Protein AF-A0A961QSZ4-F1 (afdb_monomer_lite)

Structure (mmCIF, N/CA/C/O backbone):
data_AF-A0A961QSZ4-F1
#
_entry.id   AF-A0A961QSZ4-F1
#
loop_
_atom_site.group_PDB
_atom_site.id
_atom_site.type_symbol
_atom_site.label_atom_id
_atom_site.label_alt_id
_atom_site.label_comp_id
_atom_site.label_asym_id
_atom_site.label_entity_id
_atom_site.label_seq_id
_atom_site.pdbx_PDB_ins_code
_atom_site.Cartn_x
_atom_site.Cartn_y
_atom_site.Cartn_z
_atom_site.occupancy
_atom_site.B_iso_or_equiv
_atom_site.auth_seq_id
_atom_site.auth_comp_id
_atom_site.auth_asym_id
_atom_site.auth_atom_id
_atom_site.pdbx_PDB_model_num
ATOM 1 N N . ASP A 1 1 ? -16.003 4.966 -1.007 1.00 54.19 1 ASP A N 1
ATOM 2 C CA . ASP A 1 1 ? -16.294 3.754 -1.781 1.00 54.19 1 ASP A CA 1
ATOM 3 C C . ASP A 1 1 ? -15.133 3.528 -2.744 1.00 54.19 1 ASP A C 1
ATOM 5 O O . ASP A 1 1 ? -14.784 4.456 -3.464 1.00 54.19 1 ASP A O 1
ATOM 9 N N . LEU A 1 2 ? -14.468 2.374 -2.652 1.00 67.62 2 LEU A N 1
ATOM 10 C CA . LEU A 1 2 ? -13.374 1.962 -3.544 1.00 67.62 2 LEU A CA 1
ATOM 11 C C . LEU A 1 2 ? -13.767 0.727 -4.368 1.00 67.62 2 LEU A C 1
ATOM 13 O O . LEU A 1 2 ? -12.925 0.182 -5.075 1.00 67.62 2 LEU A O 1
ATOM 17 N N . GLU A 1 3 ? -15.023 0.274 -4.305 1.00 67.81 3 GLU A N 1
ATOM 18 C CA . GLU A 1 3 ? -15.480 -0.916 -5.034 1.00 67.81 3 GLU A CA 1
ATOM 19 C C . GLU A 1 3 ? -15.320 -0.742 -6.554 1.00 67.81 3 GLU A C 1
ATOM 21 O O . GLU A 1 3 ? -15.026 -1.703 -7.263 1.00 67.81 3 GLU A O 1
ATOM 26 N N . ALA A 1 4 ? -15.395 0.501 -7.045 1.00 70.88 4 ALA A N 1
ATOM 27 C CA . ALA A 1 4 ? -15.147 0.866 -8.440 1.00 70.88 4 ALA A CA 1
ATOM 28 C C . ALA A 1 4 ? -13.695 1.303 -8.746 1.00 70.88 4 ALA A C 1
ATOM 30 O O . ALA A 1 4 ? -13.412 1.710 -9.868 1.00 70.88 4 ALA A O 1
ATOM 31 N N . ALA A 1 5 ? -12.768 1.250 -7.780 1.00 73.12 5 ALA A N 1
ATOM 32 C CA . ALA A 1 5 ? -11.400 1.769 -7.939 1.00 73.12 5 ALA A CA 1
ATOM 33 C C . ALA A 1 5 ? -10.442 0.822 -8.695 1.00 73.12 5 ALA A C 1
ATOM 35 O O . ALA A 1 5 ? -9.274 1.150 -8.906 1.00 73.12 5 ALA A O 1
ATOM 36 N N . GLY A 1 6 ? -10.910 -0.364 -9.093 1.00 80.94 6 GLY A N 1
ATOM 37 C CA . GLY A 1 6 ? -10.168 -1.255 -9.986 1.00 80.94 6 GLY A CA 1
ATOM 38 C C . GLY A 1 6 ? -10.201 -0.801 -11.452 1.00 80.94 6 GLY A C 1
ATOM 39 O O . GLY A 1 6 ? -10.921 0.124 -11.814 1.00 80.94 6 GLY A O 1
ATOM 40 N N . GLY A 1 7 ? -9.443 -1.479 -12.315 1.00 85.50 7 GLY A N 1
ATOM 41 C CA . GLY A 1 7 ? -9.518 -1.308 -13.773 1.00 85.50 7 GLY A CA 1
ATOM 42 C C . GLY A 1 7 ? -8.214 -0.841 -14.413 1.00 85.50 7 GLY A C 1
ATOM 43 O O . GLY A 1 7 ? -7.182 -0.774 -13.748 1.00 85.50 7 GLY A O 1
ATOM 44 N N . VAL A 1 8 ? -8.269 -0.568 -15.716 1.00 85.75 8 VAL A N 1
ATOM 45 C CA . VAL A 1 8 ? -7.159 0.009 -16.488 1.00 85.75 8 VAL A CA 1
ATOM 46 C C . VAL A 1 8 ? -7.463 1.485 -16.738 1.00 85.75 8 VAL A C 1
ATOM 48 O O . VAL A 1 8 ? -8.580 1.817 -17.131 1.00 85.75 8 VAL A O 1
ATOM 51 N N . HIS A 1 9 ? -6.486 2.343 -16.469 1.00 86.75 9 HIS A N 1
ATOM 52 C CA . HIS A 1 9 ? -6.560 3.802 -16.489 1.00 86.75 9 HIS A CA 1
ATOM 53 C C . HIS A 1 9 ? -5.337 4.379 -17.212 1.00 86.75 9 HIS A C 1
ATOM 55 O O . HIS A 1 9 ? -4.321 3.700 -17.354 1.00 86.75 9 HIS A O 1
ATOM 61 N N . GLY A 1 10 ? -5.440 5.645 -17.612 1.00 85.50 10 GLY A N 1
ATOM 62 C CA . GLY A 1 10 ? -4.435 6.368 -18.394 1.00 85.50 10 GLY A CA 1
ATOM 63 C C . GLY A 1 10 ? -5.067 6.980 -19.643 1.00 85.50 10 GLY A C 1
ATOM 64 O O . GLY A 1 10 ? -6.024 6.427 -20.191 1.00 85.50 10 GLY A O 1
ATOM 65 N N . LEU A 1 11 ? -4.586 8.150 -20.062 1.00 88.31 11 LEU A N 1
ATOM 66 C CA . LEU A 1 11 ? -4.968 8.762 -21.336 1.00 88.31 11 LEU A CA 1
ATOM 67 C C . LEU A 1 11 ? -3.950 8.417 -22.429 1.00 88.31 11 LEU A C 1
ATOM 69 O O . LEU A 1 11 ? -2.755 8.302 -22.157 1.00 88.31 11 LEU A O 1
ATOM 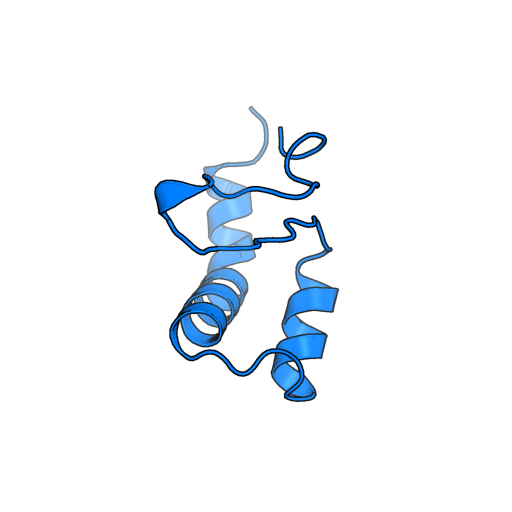73 N N . ASP A 1 12 ? -4.406 8.348 -23.684 1.00 87.62 12 ASP A N 1
ATOM 74 C CA . ASP A 1 12 ? -3.541 8.069 -24.844 1.00 87.62 12 ASP A CA 1
ATOM 75 C C . ASP A 1 12 ? -2.330 9.024 -24.922 1.00 87.62 12 ASP A C 1
ATOM 77 O O . ASP A 1 12 ? -1.245 8.634 -25.350 1.00 87.62 12 ASP A O 1
ATOM 81 N N . GLU A 1 13 ? -2.499 10.274 -24.481 1.00 92.38 13 GLU A N 1
ATOM 82 C CA . GLU A 1 13 ? -1.462 11.315 -24.507 1.00 92.38 13 GLU A CA 1
ATOM 83 C C . GLU A 1 13 ? -0.444 11.199 -23.357 1.00 92.38 13 GLU A C 1
ATOM 85 O O . GLU A 1 13 ? 0.679 11.699 -23.466 1.00 92.38 13 GLU A O 1
ATOM 90 N N . GLU A 1 14 ? -0.808 10.528 -22.263 1.00 91.31 14 GLU A N 1
ATOM 91 C CA . GLU A 1 14 ? 0.020 10.408 -21.056 1.00 91.31 14 GLU A CA 1
ATOM 92 C C . GLU A 1 14 ? 1.063 9.292 -21.178 1.00 91.31 14 GLU A C 1
ATOM 94 O O . GLU A 1 14 ? 2.032 9.275 -20.425 1.00 91.31 14 GLU A O 1
ATOM 99 N N . HIS A 1 15 ? 0.920 8.399 -22.166 1.00 87.31 15 HIS A N 1
ATOM 100 C CA . HIS A 1 15 ? 1.776 7.218 -22.348 1.00 87.31 15 HIS A CA 1
ATOM 101 C C . HIS A 1 15 ? 1.890 6.345 -21.082 1.00 87.31 15 HIS A C 1
ATOM 103 O O . HIS A 1 15 ? 2.898 5.667 -20.870 1.00 87.31 15 HIS A O 1
ATOM 109 N N . GLU A 1 16 ? 0.850 6.344 -20.250 1.00 88.38 16 GLU A N 1
ATOM 110 C CA . GLU A 1 16 ? 0.745 5.533 -19.042 1.00 88.38 16 GLU A CA 1
ATOM 111 C C . GLU A 1 16 ? -0.317 4.444 -19.242 1.00 88.38 16 GLU A C 1
ATOM 113 O O . GLU A 1 16 ? -1.422 4.717 -19.704 1.00 88.38 16 GLU A O 1
ATOM 118 N N . ASP A 1 17 ? 0.020 3.202 -18.886 1.00 89.19 17 ASP A N 1
ATOM 119 C CA . ASP A 1 17 ? -0.908 2.064 -18.846 1.00 89.19 17 ASP A CA 1
ATOM 120 C C . ASP A 1 17 ? -0.999 1.574 -17.395 1.00 89.19 17 ASP A C 1
ATOM 122 O O . ASP A 1 17 ? -0.143 0.826 -16.906 1.00 89.19 17 ASP A O 1
ATOM 126 N N . ILE A 1 18 ? -1.986 2.090 -16.658 1.00 90.38 18 ILE A N 1
ATOM 127 C CA . ILE A 1 18 ? -2.106 1.897 -15.211 1.00 90.38 18 ILE A CA 1
ATOM 128 C C . ILE A 1 18 ? -3.204 0.891 -14.914 1.00 90.38 18 ILE A C 1
ATOM 130 O O . ILE A 1 18 ? -4.382 1.141 -15.144 1.00 90.38 18 ILE A O 1
ATOM 134 N N . ARG A 1 19 ? -2.848 -0.212 -14.258 1.00 91.19 19 ARG A N 1
ATOM 135 C CA . ARG A 1 19 ? -3.824 -1.150 -13.697 1.00 91.19 19 ARG A CA 1
ATOM 136 C C . ARG A 1 19 ? -4.035 -0.902 -12.203 1.00 91.19 19 ARG A C 1
ATOM 138 O O . ARG A 1 19 ? -3.214 -1.304 -11.381 1.00 91.19 19 ARG A O 1
ATOM 145 N N . GLY A 1 20 ? -5.169 -0.304 -11.854 1.00 91.19 20 GLY A N 1
ATOM 146 C CA . GLY A 1 20 ? -5.631 -0.149 -10.476 1.00 91.19 20 GLY A CA 1
ATOM 147 C C . GLY A 1 20 ? -6.283 -1.424 -9.935 1.00 91.19 20 GLY A C 1
ATOM 148 O O . GLY A 1 20 ? -6.996 -2.137 -10.649 1.00 91.19 20 GLY A O 1
ATOM 149 N N . PHE A 1 21 ? -6.056 -1.723 -8.658 1.00 91.25 21 PHE A N 1
ATOM 150 C CA . PHE A 1 21 ? -6.718 -2.814 -7.943 1.00 91.25 21 PHE A CA 1
ATOM 151 C C . PHE A 1 21 ? -6.821 -2.504 -6.447 1.00 91.25 21 PHE A C 1
ATOM 153 O O . PHE A 1 21 ? -6.046 -1.717 -5.905 1.00 91.25 21 PHE A O 1
ATOM 160 N N . VAL A 1 22 ? -7.778 -3.148 -5.778 1.00 92.69 22 VAL A N 1
ATOM 161 C CA . VAL A 1 22 ? -7.980 -3.045 -4.328 1.00 92.69 22 VAL A CA 1
ATOM 162 C C . VAL A 1 22 ? -7.464 -4.318 -3.667 1.00 92.69 22 VAL A C 1
ATOM 164 O O . VAL A 1 22 ? -7.719 -5.421 -4.147 1.00 92.69 22 VAL A O 1
ATOM 167 N N . THR A 1 23 ? -6.738 -4.173 -2.561 1.00 93.06 23 THR A N 1
ATOM 168 C CA . THR A 1 23 ? -6.191 -5.293 -1.787 1.00 93.06 23 THR A CA 1
ATOM 169 C C . THR A 1 23 ? -6.270 -4.991 -0.287 1.00 93.06 23 THR A C 1
ATOM 171 O O . THR A 1 23 ? -6.214 -3.815 0.091 1.00 93.06 23 THR A O 1
ATOM 174 N N . PRO A 1 24 ? -6.403 -6.002 0.593 1.00 94.81 24 PRO A N 1
ATOM 175 C CA . PRO A 1 24 ? -6.287 -5.795 2.032 1.00 94.81 24 PRO A CA 1
ATOM 176 C C . PRO A 1 24 ? -4.934 -5.181 2.415 1.00 94.81 24 PRO A C 1
ATOM 178 O O . PRO A 1 24 ? -3.899 -5.551 1.858 1.00 94.81 24 PRO A O 1
ATOM 181 N N . LEU A 1 25 ? -4.924 -4.298 3.421 1.00 95.19 25 LEU A N 1
ATOM 182 C CA . LEU A 1 25 ? -3.690 -3.669 3.913 1.00 95.19 25 LEU A CA 1
ATOM 183 C C . LEU A 1 25 ? -2.634 -4.713 4.309 1.00 95.19 25 LEU A C 1
ATOM 185 O O . LEU A 1 25 ? -1.471 -4.569 3.947 1.00 95.19 25 LEU A O 1
ATOM 189 N N . ASP A 1 26 ? -3.040 -5.791 4.980 1.00 97.56 26 ASP A N 1
ATOM 190 C CA . ASP A 1 26 ? -2.121 -6.849 5.416 1.00 97.56 26 ASP A CA 1
ATOM 191 C C . ASP A 1 26 ? -1.436 -7.550 4.231 1.00 97.56 26 ASP A C 1
ATOM 193 O O . ASP A 1 26 ? -0.252 -7.876 4.300 1.00 97.56 26 ASP A O 1
ATOM 197 N N . ALA A 1 27 ? -2.146 -7.722 3.110 1.00 98.06 27 ALA A N 1
ATOM 198 C CA . ALA A 1 27 ? -1.569 -8.279 1.890 1.00 98.06 27 ALA A CA 1
ATOM 199 C C . ALA A 1 27 ? -0.568 -7.305 1.247 1.00 98.06 27 ALA A C 1
ATOM 201 O O . ALA A 1 27 ? 0.517 -7.717 0.839 1.00 98.06 27 ALA A O 1
ATOM 202 N N . ALA A 1 28 ? -0.883 -6.005 1.218 1.00 97.69 28 ALA A N 1
ATOM 203 C CA . ALA A 1 28 ? 0.053 -4.984 0.747 1.00 97.69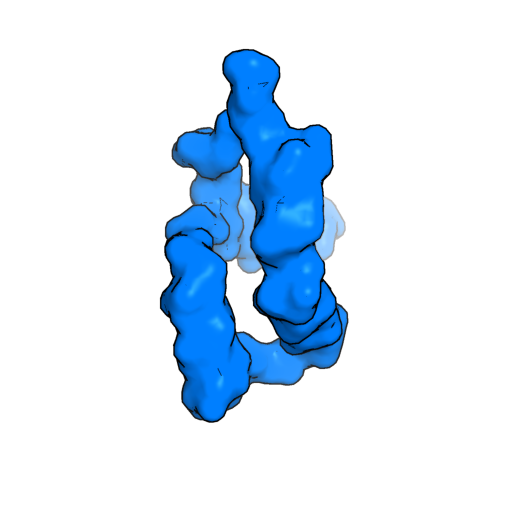 28 ALA A CA 1
ATOM 204 C C . ALA A 1 28 ? 1.326 -4.925 1.615 1.00 97.69 28 ALA A C 1
ATOM 206 O O . ALA A 1 28 ? 2.430 -4.814 1.087 1.00 97.69 28 ALA A O 1
ATOM 207 N N . LEU A 1 29 ? 1.202 -5.063 2.939 1.00 98.25 29 LEU A N 1
ATOM 208 C CA . LEU A 1 29 ? 2.350 -5.107 3.851 1.00 98.25 29 LEU A CA 1
ATOM 209 C C . LEU A 1 29 ? 3.183 -6.388 3.690 1.00 98.25 29 LEU A C 1
ATOM 211 O O . LEU A 1 29 ? 4.408 -6.336 3.793 1.00 98.25 29 L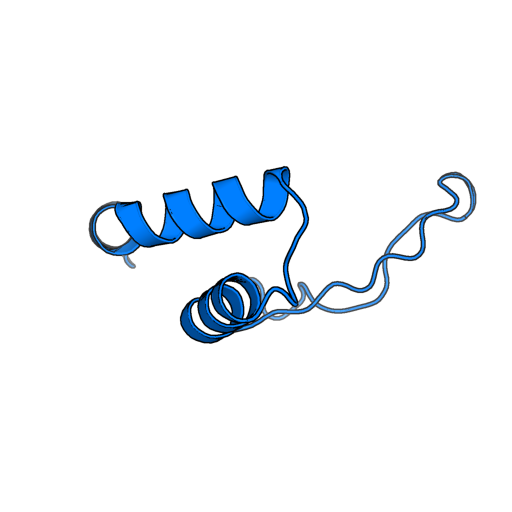EU A O 1
ATOM 215 N N . ALA A 1 30 ? 2.558 -7.524 3.371 1.00 98.44 30 ALA A N 1
ATOM 216 C CA . ALA A 1 30 ? 3.282 -8.741 3.005 1.00 98.44 30 ALA A CA 1
ATOM 217 C C . ALA A 1 30 ? 4.075 -8.573 1.692 1.00 98.44 30 ALA A C 1
ATOM 219 O O . ALA A 1 30 ? 5.212 -9.043 1.593 1.00 98.44 30 ALA A O 1
ATOM 220 N N . ALA A 1 31 ? 3.527 -7.853 0.705 1.00 98.12 31 ALA A N 1
ATOM 221 C CA . ALA A 1 31 ? 4.241 -7.504 -0.527 1.00 98.12 31 ALA A CA 1
ATOM 222 C C . ALA A 1 31 ? 5.449 -6.586 -0.255 1.00 98.12 31 ALA A C 1
ATOM 224 O O . ALA A 1 31 ? 6.499 -6.745 -0.874 1.00 98.12 31 ALA A O 1
ATOM 225 N N . VAL A 1 32 ? 5.344 -5.672 0.718 1.00 97.88 32 VAL A N 1
ATOM 226 C CA . VAL A 1 32 ? 6.489 -4.874 1.195 1.00 97.88 32 VAL A CA 1
ATOM 227 C C . VAL A 1 32 ? 7.558 -5.768 1.825 1.00 97.88 32 VAL A C 1
ATOM 229 O O . VAL A 1 32 ? 8.730 -5.672 1.469 1.00 97.88 32 VAL A O 1
ATOM 232 N N . ALA A 1 33 ? 7.170 -6.663 2.738 1.00 97.88 33 ALA A N 1
ATOM 233 C CA . ALA A 1 33 ? 8.108 -7.536 3.447 1.00 97.88 33 ALA A CA 1
ATOM 234 C C . ALA A 1 33 ? 8.830 -8.531 2.520 1.00 97.88 33 ALA A C 1
ATOM 236 O O . ALA A 1 33 ? 9.996 -8.850 2.746 1.00 97.88 33 ALA A O 1
ATOM 237 N N . SER A 1 34 ? 8.147 -9.017 1.481 1.00 98.25 34 SER A N 1
ATOM 238 C CA . SER A 1 34 ? 8.728 -9.914 0.473 1.00 98.25 34 SER A CA 1
ATOM 239 C C . SER A 1 34 ? 9.577 -9.190 -0.580 1.00 98.25 34 SER A C 1
ATOM 241 O O . SER A 1 34 ? 10.355 -9.839 -1.277 1.00 98.25 34 SER A O 1
ATOM 243 N N . GLY A 1 35 ? 9.452 -7.863 -0.694 1.00 97.50 35 GLY A N 1
ATOM 244 C CA . GLY A 1 35 ? 10.130 -7.050 -1.706 1.00 97.50 35 GLY A CA 1
ATOM 245 C C . GLY A 1 35 ? 9.411 -6.976 -3.058 1.00 97.50 35 GLY A C 1
ATOM 246 O O . GLY A 1 35 ? 9.939 -6.355 -3.979 1.00 97.50 35 GL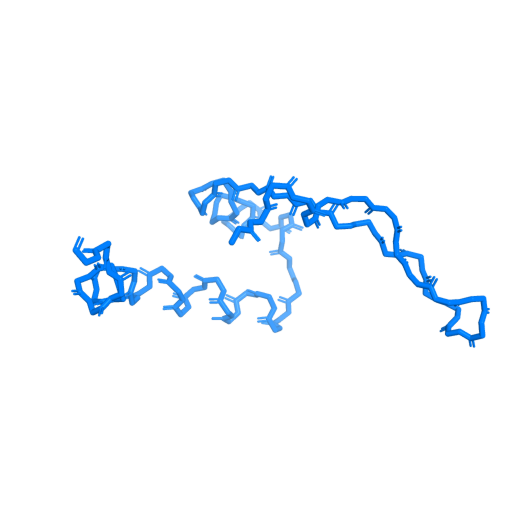Y A O 1
ATOM 247 N N . GLU A 1 36 ? 8.220 -7.570 -3.187 1.00 97.75 36 GLU A N 1
ATOM 248 C CA . GLU A 1 36 ? 7.356 -7.426 -4.369 1.00 97.75 36 GLU A CA 1
ATOM 249 C C . GLU A 1 36 ? 6.919 -5.965 -4.560 1.00 97.75 36 GLU A C 1
ATOM 251 O O . GLU A 1 36 ? 6.962 -5.432 -5.669 1.00 97.75 36 GLU A O 1
ATOM 256 N N . ALA A 1 37 ? 6.582 -5.279 -3.465 1.00 96.69 37 ALA A N 1
ATOM 257 C CA . ALA A 1 37 ? 6.389 -3.835 -3.447 1.00 96.69 37 ALA A CA 1
ATOM 258 C C . ALA A 1 37 ? 7.700 -3.143 -3.043 1.00 96.69 37 ALA A C 1
ATOM 260 O O . ALA A 1 37 ? 8.097 -3.188 -1.882 1.00 96.69 37 ALA A O 1
ATOM 261 N N . ASN A 1 38 ? 8.371 -2.487 -3.996 1.00 96.62 38 ASN A N 1
ATOM 262 C CA . ASN A 1 38 ? 9.716 -1.920 -3.802 1.00 96.62 38 ASN A CA 1
ATOM 263 C C . ASN A 1 38 ? 9.884 -0.466 -4.293 1.00 96.62 38 ASN A C 1
ATOM 265 O O . ASN A 1 38 ? 11.000 0.037 -4.416 1.00 96.62 38 ASN A O 1
ATOM 269 N N . ASN A 1 39 ? 8.780 0.234 -4.547 1.00 96.88 39 ASN A N 1
ATOM 270 C CA . ASN A 1 39 ? 8.779 1.652 -4.898 1.00 96.88 39 ASN A CA 1
ATOM 271 C C . ASN A 1 39 ? 8.860 2.516 -3.625 1.00 96.88 39 ASN A C 1
ATOM 273 O O . ASN A 1 39 ? 8.046 2.354 -2.720 1.00 96.88 39 ASN A O 1
ATOM 277 N N . ALA A 1 40 ? 9.819 3.445 -3.549 1.00 97.88 40 ALA A N 1
ATOM 278 C CA . ALA A 1 40 ? 10.071 4.223 -2.331 1.00 97.88 40 ALA A CA 1
ATOM 279 C C . ALA A 1 40 ? 8.850 5.031 -1.830 1.00 97.88 40 ALA A C 1
ATOM 281 O O . ALA A 1 40 ? 8.504 4.880 -0.657 1.00 97.88 40 ALA A O 1
ATOM 282 N N . PRO A 1 41 ? 8.156 5.831 -2.665 1.00 98.19 41 PRO A N 1
ATOM 283 C CA . PRO A 1 41 ? 6.883 6.441 -2.279 1.00 98.19 41 PRO A CA 1
ATOM 284 C C . PRO A 1 41 ? 5.860 5.443 -1.720 1.00 98.19 41 PRO A C 1
ATOM 286 O O . PRO A 1 41 ? 5.335 5.660 -0.630 1.00 98.19 41 PRO A O 1
ATOM 289 N N . LEU A 1 42 ? 5.629 4.324 -2.414 1.00 96.56 42 LEU A N 1
ATOM 290 C CA . LEU A 1 42 ? 4.670 3.302 -1.985 1.00 96.56 42 LEU A CA 1
ATOM 291 C C . LEU A 1 42 ? 5.050 2.693 -0.627 1.00 96.56 42 LEU A C 1
ATOM 293 O O . LEU A 1 42 ? 4.195 2.546 0.246 1.00 96.56 42 LEU A O 1
ATOM 297 N N . LEU A 1 43 ? 6.334 2.381 -0.435 1.00 98.00 43 LEU A N 1
ATOM 298 C CA . LEU A 1 43 ? 6.877 1.865 0.820 1.00 98.00 43 LEU A CA 1
ATOM 299 C C . LEU A 1 43 ? 6.601 2.828 1.978 1.00 98.00 43 LEU A C 1
ATOM 301 O O . LEU A 1 43 ? 6.059 2.421 3.003 1.00 98.00 43 LEU A O 1
ATOM 305 N N . VAL A 1 44 ? 6.934 4.112 1.810 1.00 98.31 44 VAL A N 1
ATOM 306 C CA . VAL A 1 44 ? 6.718 5.136 2.843 1.00 98.31 44 VAL A CA 1
ATOM 307 C C . VAL A 1 44 ? 5.233 5.267 3.174 1.00 98.31 44 VAL A C 1
ATOM 309 O O . VAL A 1 44 ? 4.871 5.290 4.351 1.00 98.31 44 VAL A O 1
ATOM 312 N N . SER A 1 45 ? 4.368 5.302 2.159 1.00 98.25 45 SER A N 1
ATOM 313 C CA . SER A 1 45 ? 2.921 5.407 2.350 1.00 98.25 45 SER A CA 1
ATOM 314 C C . SER A 1 45 ? 2.341 4.213 3.112 1.00 98.25 45 SER A C 1
ATOM 316 O O . SER A 1 45 ? 1.606 4.411 4.080 1.00 98.25 45 SER A O 1
ATOM 318 N N . LEU A 1 46 ? 2.687 2.980 2.724 1.00 97.88 46 LEU A N 1
ATOM 319 C CA . LEU A 1 46 ? 2.172 1.769 3.372 1.00 97.88 46 LEU A CA 1
ATOM 320 C C . LEU A 1 46 ? 2.684 1.622 4.809 1.00 97.88 46 LEU A C 1
ATOM 322 O O . LEU A 1 46 ? 1.909 1.285 5.703 1.00 97.88 46 LEU A O 1
ATOM 326 N N . LEU A 1 47 ? 3.962 1.923 5.055 1.00 98.06 47 LEU A N 1
ATOM 327 C CA . LEU A 1 47 ? 4.546 1.863 6.397 1.00 98.06 47 LEU A CA 1
ATOM 328 C C . LEU A 1 47 ? 3.966 2.937 7.324 1.00 98.06 47 LEU A C 1
ATOM 330 O O . LEU A 1 47 ? 3.660 2.648 8.481 1.00 98.06 47 LEU A O 1
ATOM 334 N N . TRP A 1 48 ? 3.757 4.160 6.827 1.00 98.38 48 TRP A N 1
ATOM 335 C CA . TRP A 1 48 ? 3.092 5.208 7.601 1.00 98.38 48 TRP A CA 1
ATOM 336 C C . TRP A 1 48 ? 1.646 4.827 7.929 1.00 98.38 48 TRP A C 1
ATOM 338 O O . TRP A 1 48 ? 1.216 4.987 9.074 1.00 98.38 48 TRP A O 1
ATOM 348 N N . LEU A 1 49 ? 0.909 4.287 6.952 1.00 97.44 49 LEU A N 1
ATOM 349 C CA . LEU A 1 49 ? -0.463 3.833 7.158 1.00 97.44 49 LEU A CA 1
ATOM 350 C C . LEU A 1 49 ? -0.519 2.715 8.202 1.00 97.44 49 LEU A C 1
ATOM 352 O 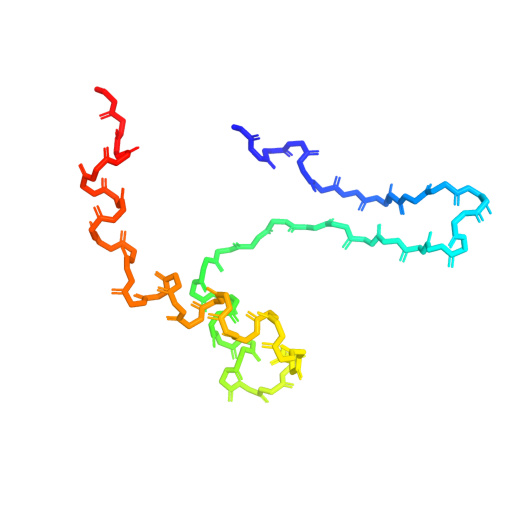O . LEU A 1 49 ? -1.349 2.781 9.104 1.00 97.44 49 LEU A O 1
ATOM 356 N N . ALA A 1 50 ? 0.393 1.741 8.147 1.00 97.44 50 ALA A N 1
ATOM 357 C CA . ALA A 1 50 ? 0.489 0.685 9.152 1.00 97.44 50 ALA A CA 1
ATOM 358 C C . ALA A 1 50 ? 0.703 1.246 10.568 1.00 97.44 50 ALA A C 1
ATOM 360 O O . ALA A 1 50 ? 0.044 0.798 11.503 1.00 97.44 50 ALA A O 1
ATOM 361 N N . LEU A 1 51 ? 1.558 2.265 10.717 1.00 98.19 51 LEU A N 1
ATOM 362 C CA . LEU A 1 51 ? 1.815 2.935 11.998 1.00 98.19 51 LEU A CA 1
ATOM 363 C C . LEU A 1 51 ? 0.597 3.696 12.546 1.00 98.19 51 LEU A C 1
ATOM 365 O O . LEU A 1 51 ? 0.479 3.882 13.754 1.00 98.19 51 LEU A O 1
ATOM 369 N N . ASN A 1 52 ? -0.280 4.180 11.665 1.00 97.81 52 ASN A N 1
ATOM 370 C CA . ASN A 1 52 ? -1.368 5.096 12.014 1.00 97.81 52 ASN A CA 1
ATOM 371 C C . ASN A 1 52 ? -2.764 4.475 11.904 1.00 97.81 52 ASN A C 1
ATOM 373 O O . ASN A 1 52 ? -3.740 5.152 12.225 1.00 97.81 52 ASN A O 1
ATOM 377 N N . ARG A 1 53 ? -2.881 3.218 11.460 1.00 94.94 53 ARG A N 1
ATOM 378 C CA . ARG A 1 53 ? -4.164 2.586 11.115 1.00 94.94 53 ARG A CA 1
ATOM 379 C C . ARG A 1 53 ? -5.197 2.655 12.236 1.00 94.94 53 ARG A C 1
ATOM 381 O O . ARG A 1 53 ? -6.336 3.006 11.962 1.00 94.94 53 ARG A O 1
ATOM 388 N N . ASP A 1 54 ? -4.800 2.402 13.481 1.00 95.56 54 ASP A N 1
ATOM 389 C CA . ASP A 1 54 ? -5.731 2.376 14.616 1.00 95.56 54 ASP A CA 1
ATOM 390 C C . ASP A 1 54 ? -6.207 3.788 14.977 1.00 95.56 54 ASP A C 1
ATOM 392 O O . ASP A 1 54 ? -7.392 4.006 15.226 1.00 95.56 54 ASP A O 1
ATOM 396 N N . ARG A 1 55 ? -5.296 4.771 14.930 1.00 96.44 55 ARG A N 1
ATOM 397 C CA . ARG A 1 55 ? -5.626 6.189 15.128 1.00 96.44 55 ARG A CA 1
ATOM 398 C C . ARG A 1 55 ? -6.608 6.669 14.058 1.00 96.44 55 ARG A C 1
ATOM 400 O O . ARG A 1 55 ? -7.624 7.266 14.389 1.00 96.44 55 ARG A O 1
ATOM 407 N N . LEU A 1 56 ? -6.326 6.375 12.788 1.00 95.12 56 LEU A N 1
ATOM 408 C CA . LEU A 1 56 ? -7.194 6.745 11.669 1.00 95.12 56 LEU A CA 1
ATOM 409 C C . LEU A 1 56 ? -8.545 6.028 11.730 1.00 95.12 56 LEU A C 1
ATOM 411 O O . LEU A 1 56 ? -9.564 6.646 11.460 1.00 95.12 56 LEU A O 1
ATOM 415 N N . ALA A 1 57 ? -8.577 4.752 12.121 1.00 92.88 57 ALA A N 1
ATOM 416 C CA . ALA A 1 57 ? -9.824 4.016 12.302 1.00 92.88 57 ALA A CA 1
ATOM 417 C C . ALA A 1 57 ? -10.681 4.593 13.441 1.00 92.88 57 ALA A C 1
ATOM 419 O O . ALA A 1 57 ? -11.901 4.586 13.338 1.00 92.88 57 ALA A O 1
ATOM 420 N N . ALA A 1 58 ? -10.067 5.118 14.504 1.00 94.81 58 ALA A N 1
ATOM 421 C CA . ALA A 1 58 ? -10.789 5.810 15.569 1.00 94.81 58 ALA A CA 1
ATOM 422 C C . ALA A 1 58 ? -11.291 7.201 15.137 1.00 94.81 58 ALA A C 1
ATOM 424 O O . ALA A 1 58 ? -12.386 7.600 15.520 1.00 94.81 58 ALA A O 1
ATOM 425 N N . GLU A 1 59 ? -10.506 7.938 14.345 1.00 95.69 59 GLU A N 1
ATOM 426 C CA . GLU A 1 59 ? -10.856 9.286 13.871 1.00 95.69 59 GLU A CA 1
ATOM 427 C C . GLU A 1 59 ? -11.882 9.282 12.727 1.00 95.69 59 GLU A C 1
ATOM 429 O O . GLU A 1 59 ? -12.706 10.190 12.642 1.00 95.69 59 GLU A O 1
ATOM 434 N N . TRP A 1 60 ? -11.807 8.296 11.828 1.00 93.12 60 TRP A N 1
ATOM 435 C CA . TRP A 1 60 ? -12.593 8.209 10.587 1.00 93.12 60 TRP A CA 1
ATOM 436 C C . TRP A 1 60 ? -13.476 6.965 10.513 1.00 93.12 60 TRP A C 1
ATOM 438 O O . TRP A 1 60 ? -14.059 6.688 9.460 1.00 93.12 60 TRP A O 1
ATOM 448 N N . GLY A 1 61 ? -13.547 6.190 11.598 1.00 76.75 61 GLY A N 1
ATOM 449 C CA . GLY A 1 61 ? -14.504 5.099 11.732 1.00 76.75 61 GLY A CA 1
ATOM 450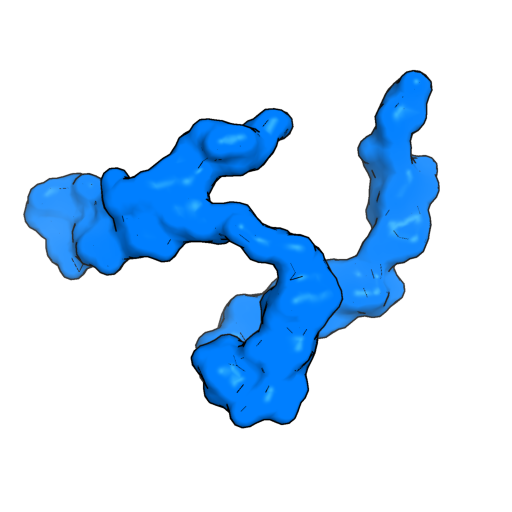 C C . GLY A 1 61 ? -15.921 5.582 11.414 1.00 76.75 61 GLY A C 1
ATOM 451 O O . GLY A 1 61 ? -16.178 6.789 11.433 1.00 76.75 61 GLY A O 1
ATOM 452 N N . PRO A 1 62 ? -16.838 4.667 11.060 1.00 63.66 62 PRO A N 1
ATOM 453 C CA . PRO A 1 62 ? -18.178 5.064 10.649 1.00 63.66 62 PRO A CA 1
ATOM 454 C C . PRO A 1 62 ? -18.809 5.959 11.722 1.00 63.66 62 PRO A C 1
ATOM 456 O O . PRO A 1 62 ? -18.587 5.735 12.914 1.00 63.66 62 PRO A O 1
ATOM 459 N N . ALA A 1 63 ? -19.560 6.973 11.282 1.00 51.47 63 ALA A N 1
ATOM 460 C CA . ALA A 1 63 ? -20.428 7.730 12.179 1.00 51.47 63 ALA A CA 1
ATOM 461 C C . ALA A 1 63 ? -21.359 6.791 12.962 1.00 51.47 63 ALA A C 1
ATOM 463 O O . ALA A 1 63 ? -21.823 5.791 12.359 1.00 51.47 63 ALA A O 1
#

Radius of gyration: 14.45 Å; chains: 1; bounding box: 31×21×40 Å

pLDDT: mean 90.68, std 10.79, range [51.47, 98.44]

Foldseek 3Di:
DCPVVADWDDDPVRPDTDGGDDDDLVVLVVCVVVCVDPDPVSNVVSVVCVVCVVVCCVVVPDD

Secondary structure (DSSP, 8-state):
--TT--EEE--TTTT--EEE----HHHHHHHHHHTS---HHHHHHHHHHHHHHHHHHHHHS--

Sequence (63 aa):
DLEAAGGVHGLDEEHEDIRGFVTPLDAALAAVASGEANNAPLLVSLLWLALNRDRLAAEWGPA